Protein AF-A0A554WFD0-F1 (afdb_monomer)

Structure (mmCIF, N/CA/C/O backbone):
data_AF-A0A554WFD0-F1
#
_entry.id   AF-A0A554WFD0-F1
#
loop_
_atom_site.group_PDB
_atom_site.id
_atom_site.type_symbol
_atom_site.label_atom_id
_atom_site.label_alt_id
_atom_site.label_comp_id
_atom_site.label_asym_id
_atom_site.label_entity_id
_atom_site.label_seq_id
_atom_site.pdbx_PDB_ins_code
_atom_site.Cartn_x
_atom_site.Cartn_y
_atom_site.Cartn_z
_atom_site.occupancy
_atom_site.B_iso_or_equiv
_atom_site.auth_seq_id
_atom_site.auth_comp_id
_atom_site.auth_asym_id
_atom_site.auth_atom_id
_atom_site.pdbx_PDB_model_num
ATOM 1 N N . MET 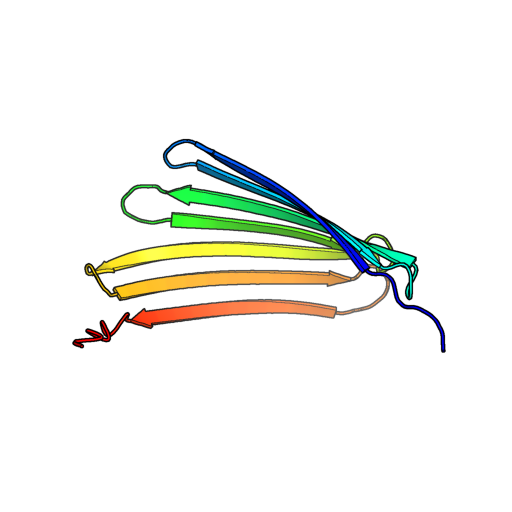A 1 1 ? 25.070 -15.717 -23.794 1.00 44.94 1 MET A N 1
ATOM 2 C CA . MET A 1 1 ? 23.855 -15.463 -22.991 1.00 44.94 1 MET A CA 1
ATOM 3 C C . MET A 1 1 ? 23.928 -14.044 -22.444 1.00 44.94 1 MET A C 1
ATOM 5 O O . MET A 1 1 ? 24.976 -13.694 -21.918 1.00 44.94 1 MET A O 1
ATOM 9 N N . ALA A 1 2 ? 22.885 -13.224 -22.593 1.00 53.84 2 ALA A N 1
ATOM 10 C CA . ALA A 1 2 ? 22.826 -11.920 -21.931 1.00 53.84 2 ALA A CA 1
ATOM 11 C C . ALA A 1 2 ? 22.513 -12.136 -20.440 1.00 53.84 2 ALA A C 1
ATOM 13 O O . ALA A 1 2 ? 21.492 -12.736 -20.107 1.00 53.84 2 ALA A O 1
ATOM 14 N N . ASN A 1 3 ? 23.409 -11.703 -19.551 1.00 58.03 3 ASN A N 1
ATOM 15 C CA . ASN A 1 3 ? 23.167 -11.732 -18.110 1.00 58.03 3 ASN A CA 1
ATOM 16 C C . ASN A 1 3 ? 22.073 -10.712 -17.785 1.00 58.03 3 ASN A C 1
ATOM 18 O O . ASN A 1 3 ? 22.317 -9.511 -17.820 1.00 58.03 3 ASN A O 1
ATOM 22 N N . SER A 1 4 ? 20.865 -11.193 -17.502 1.00 61.94 4 SER A N 1
ATOM 23 C CA . SER A 1 4 ? 19.756 -10.343 -17.066 1.00 61.94 4 SER A CA 1
ATOM 24 C C . SER A 1 4 ? 19.927 -10.072 -15.576 1.00 61.94 4 SER A C 1
ATOM 26 O O . SER A 1 4 ? 19.845 -10.999 -14.770 1.00 61.94 4 SER A O 1
ATOM 28 N N . ARG A 1 5 ? 20.227 -8.824 -15.207 1.00 72.00 5 ARG A N 1
ATOM 29 C CA . ARG A 1 5 ? 20.313 -8.398 -13.808 1.00 72.00 5 ARG A CA 1
ATOM 30 C C . ARG A 1 5 ? 19.077 -7.577 -13.475 1.00 72.00 5 ARG A C 1
ATOM 32 O O . ARG A 1 5 ? 18.887 -6.494 -14.014 1.00 72.00 5 ARG A O 1
ATOM 39 N N . VAL A 1 6 ? 18.266 -8.097 -12.564 1.00 77.12 6 VAL A N 1
ATOM 40 C CA . VAL A 1 6 ? 17.153 -7.362 -11.964 1.00 77.12 6 VAL A CA 1
ATOM 41 C C . VAL A 1 6 ? 17.586 -6.951 -10.567 1.00 77.12 6 VAL A C 1
ATOM 43 O O . VAL A 1 6 ? 17.994 -7.800 -9.774 1.00 77.12 6 VAL A O 1
ATOM 46 N N . SER A 1 7 ? 17.529 -5.656 -10.273 1.00 80.44 7 SER A N 1
ATOM 47 C CA . SER A 1 7 ? 17.819 -5.126 -8.939 1.00 80.44 7 SER A CA 1
ATOM 48 C C . SER A 1 7 ? 16.556 -4.496 -8.374 1.00 80.44 7 SER A C 1
ATOM 50 O O . SER A 1 7 ? 15.975 -3.606 -8.988 1.00 80.44 7 SER A O 1
ATOM 52 N N . ALA A 1 8 ? 16.116 -4.949 -7.204 1.00 81.00 8 ALA A N 1
ATOM 53 C CA . ALA A 1 8 ? 14.924 -4.431 -6.547 1.00 81.00 8 ALA A CA 1
ATOM 54 C C . ALA A 1 8 ? 15.246 -4.009 -5.115 1.00 81.00 8 ALA A C 1
ATOM 56 O O . ALA A 1 8 ? 15.941 -4.713 -4.384 1.00 81.00 8 ALA A O 1
ATOM 57 N N . PHE A 1 9 ? 14.704 -2.866 -4.717 1.00 87.19 9 PHE A N 1
ATOM 58 C CA . PHE A 1 9 ? 14.821 -2.316 -3.379 1.00 87.19 9 PHE A CA 1
ATOM 59 C C . PHE A 1 9 ? 13.444 -1.901 -2.886 1.00 87.19 9 PHE A C 1
ATOM 61 O O . PHE A 1 9 ? 12.616 -1.402 -3.647 1.00 87.19 9 PHE A O 1
ATOM 68 N N . HIS A 1 10 ? 13.198 -2.086 -1.595 1.00 90.06 10 HIS A N 1
ATOM 69 C CA . HIS A 1 10 ? 11.989 -1.591 -0.964 1.00 90.06 10 HIS A CA 1
ATOM 70 C C . HIS A 1 10 ? 12.294 -0.966 0.388 1.00 90.06 10 HIS A C 1
ATOM 72 O O . HIS A 1 10 ? 13.239 -1.340 1.079 1.00 90.06 10 HIS A O 1
ATOM 78 N N . VAL A 1 11 ? 11.479 0.005 0.757 1.00 93.06 11 VAL A N 1
ATOM 79 C CA . VAL A 1 11 ? 11.486 0.618 2.073 1.00 93.06 11 VAL A CA 1
ATOM 80 C C . VAL A 1 11 ? 10.060 0.569 2.572 1.00 93.06 11 VAL A C 1
ATOM 82 O O . VAL A 1 11 ? 9.134 0.955 1.860 1.00 93.06 11 VAL A O 1
ATOM 85 N N . LYS A 1 12 ? 9.880 0.075 3.791 1.00 93.56 12 LYS A N 1
ATOM 86 C CA . LYS A 1 12 ? 8.582 0.037 4.452 1.00 93.56 12 LYS A CA 1
ATOM 87 C C . LYS A 1 12 ? 8.664 0.713 5.805 1.00 93.56 12 LYS A C 1
ATOM 89 O O . LYS A 1 12 ? 9.684 0.646 6.487 1.00 93.56 12 LYS A O 1
ATOM 94 N N . TYR A 1 13 ? 7.568 1.349 6.164 1.00 93.00 13 TYR A N 1
ATOM 95 C CA . TYR A 1 13 ? 7.348 1.963 7.450 1.00 93.00 13 TYR A CA 1
ATOM 96 C C . TYR A 1 13 ? 6.058 1.402 8.037 1.00 93.00 13 TYR A C 1
ATOM 98 O O . TYR A 1 13 ? 5.003 1.454 7.402 1.00 93.00 13 TYR A O 1
ATOM 106 N N . GLU A 1 14 ? 6.162 0.865 9.248 1.00 91.38 14 GLU A N 1
ATOM 107 C CA . GLU A 1 14 ? 5.052 0.263 9.983 1.00 91.38 14 GLU A CA 1
ATOM 108 C C . GLU A 1 14 ? 4.987 0.962 11.342 1.00 91.38 14 GLU A C 1
ATOM 110 O O . GLU A 1 14 ? 5.876 0.797 12.178 1.00 91.38 14 GLU A O 1
ATOM 115 N N . GLY A 1 15 ? 3.975 1.810 11.525 1.00 90.00 15 GLY A N 1
ATOM 116 C CA . GLY A 1 15 ? 3.834 2.668 12.697 1.00 90.00 15 GLY A CA 1
ATOM 117 C C . GLY A 1 15 ? 2.393 2.691 13.187 1.00 90.00 15 GLY A C 1
ATOM 118 O O . GLY A 1 15 ? 1.574 3.473 12.704 1.00 90.00 15 GLY A O 1
ATOM 119 N N . GLY A 1 16 ? 2.080 1.838 14.166 1.00 89.44 16 GLY A N 1
ATOM 120 C CA . GLY A 1 16 ? 0.727 1.712 14.711 1.00 89.44 16 GLY A CA 1
ATOM 121 C C . GLY A 1 16 ? -0.272 1.222 13.649 1.00 89.44 16 GLY A C 1
ATOM 122 O O . GLY A 1 16 ? 0.019 0.232 12.981 1.00 89.44 16 GLY A O 1
ATOM 123 N N . PRO A 1 17 ? -1.434 1.880 13.469 1.00 92.19 17 PRO A N 1
ATOM 124 C CA . PRO A 1 17 ? -2.415 1.492 12.453 1.00 92.19 17 PRO A CA 1
ATOM 125 C C . PRO A 1 17 ? -1.980 1.825 11.016 1.00 92.19 17 PRO A C 1
ATOM 127 O O . PRO A 1 17 ? -2.631 1.384 10.073 1.00 92.19 17 PRO A O 1
ATOM 130 N N . LEU A 1 18 ? -0.911 2.609 10.822 1.00 93.69 18 LEU A N 1
ATOM 131 C CA . LEU A 1 18 ? -0.449 3.041 9.505 1.00 93.69 18 LEU A CA 1
ATOM 132 C C . LEU A 1 18 ? 0.697 2.161 8.989 1.00 93.69 18 LEU A C 1
ATOM 134 O O . LEU A 1 18 ? 1.705 1.947 9.664 1.00 93.69 18 LEU A O 1
ATOM 138 N N . PHE A 1 19 ? 0.571 1.750 7.732 1.00 93.94 19 PHE A N 1
ATOM 139 C CA . PHE A 1 19 ? 1.606 1.087 6.951 1.00 93.94 19 PHE A CA 1
ATOM 140 C C . PHE A 1 19 ? 1.822 1.850 5.646 1.00 93.94 19 PHE A C 1
ATOM 142 O O . PHE A 1 19 ? 0.859 2.169 4.948 1.00 93.94 19 PHE A O 1
ATOM 149 N N . VAL A 1 20 ? 3.077 2.105 5.287 1.00 93.75 20 VAL A N 1
ATOM 150 C CA . VAL A 1 20 ? 3.456 2.660 3.982 1.00 93.75 20 VAL A CA 1
ATOM 151 C C . VAL A 1 20 ? 4.672 1.903 3.468 1.00 93.75 20 VAL A C 1
ATOM 153 O O . VAL A 1 20 ? 5.613 1.649 4.212 1.00 93.75 20 VAL A O 1
ATOM 156 N N . ALA A 1 21 ? 4.679 1.555 2.190 1.00 92.88 21 ALA A N 1
ATOM 157 C CA . ALA A 1 21 ? 5.796 0.907 1.528 1.00 92.88 21 ALA A CA 1
ATOM 158 C C . ALA A 1 21 ? 6.067 1.560 0.178 1.00 92.88 21 ALA A C 1
ATOM 160 O O . ALA A 1 21 ? 5.148 1.869 -0.573 1.00 92.88 21 ALA A O 1
ATOM 161 N N . LEU A 1 22 ? 7.341 1.728 -0.146 1.00 91.25 22 LEU A N 1
ATOM 162 C CA . LEU A 1 22 ? 7.815 2.170 -1.445 1.00 91.25 22 LEU A CA 1
ATOM 163 C C . LEU A 1 22 ? 8.779 1.119 -1.993 1.00 91.25 22 LEU A C 1
ATOM 165 O O . LEU A 1 22 ? 9.725 0.721 -1.321 1.00 91.25 22 LEU A O 1
ATOM 169 N N . GLY A 1 23 ? 8.524 0.656 -3.209 1.00 90.69 23 GLY A N 1
ATOM 170 C CA . GLY A 1 23 ? 9.351 -0.287 -3.946 1.00 90.69 23 GLY A CA 1
ATOM 171 C C . GLY A 1 23 ? 9.885 0.351 -5.220 1.00 90.69 23 GLY A C 1
ATOM 172 O O . GLY A 1 23 ? 9.143 1.000 -5.956 1.00 90.69 23 GLY A O 1
ATOM 173 N N . TYR A 1 24 ? 11.166 0.140 -5.488 1.00 86.94 24 TYR A N 1
ATOM 174 C CA . TYR A 1 24 ? 11.830 0.511 -6.727 1.00 86.94 24 TYR A CA 1
ATOM 175 C C . TYR A 1 24 ? 12.494 -0.729 -7.325 1.00 86.94 24 TYR A C 1
ATOM 177 O O . TYR A 1 24 ? 13.244 -1.425 -6.643 1.00 86.94 24 TYR A O 1
ATOM 185 N N . GLN A 1 25 ? 12.230 -1.004 -8.595 1.00 85.88 25 GLN A N 1
ATOM 186 C CA . GLN A 1 25 ? 12.850 -2.092 -9.340 1.00 85.88 25 GLN A CA 1
ATOM 187 C C . GLN A 1 25 ? 13.462 -1.537 -10.625 1.00 85.88 25 GLN A C 1
ATOM 189 O O . GLN A 1 25 ? 12.811 -0.795 -11.365 1.00 85.88 25 GLN A O 1
ATOM 194 N N . ASP A 1 26 ? 14.714 -1.912 -10.856 1.00 83.50 26 ASP A N 1
ATOM 195 C CA . ASP A 1 26 ? 15.506 -1.602 -12.038 1.00 83.50 26 ASP A CA 1
ATOM 196 C C . ASP A 1 26 ? 15.744 -2.907 -12.798 1.00 83.50 26 ASP A C 1
ATOM 198 O O . ASP A 1 26 ? 16.375 -3.839 -12.279 1.00 83.50 26 ASP A O 1
ATOM 202 N N . ASP A 1 27 ? 15.174 -2.995 -13.994 1.00 75.06 27 ASP A N 1
ATOM 203 C CA . ASP A 1 27 ? 15.365 -4.125 -14.887 1.00 75.06 27 ASP A CA 1
ATOM 204 C C . ASP A 1 27 ? 16.373 -3.748 -15.973 1.00 75.06 27 ASP A C 1
ATOM 206 O O . ASP A 1 27 ? 16.092 -2.955 -16.875 1.00 75.06 27 ASP A O 1
ATOM 210 N N . GLU A 1 28 ? 17.585 -4.291 -15.872 1.00 68.25 28 GLU A N 1
ATOM 211 C CA . GLU A 1 28 ? 18.676 -3.942 -16.782 1.00 68.25 28 GLU A CA 1
ATOM 212 C C . GLU A 1 28 ? 18.488 -4.571 -18.173 1.00 68.25 28 GLU A C 1
ATOM 214 O O . GLU A 1 28 ? 19.074 -4.099 -19.148 1.00 68.25 28 GLU A O 1
ATOM 219 N N . LEU A 1 29 ? 17.646 -5.610 -18.289 1.00 65.06 29 LEU A N 1
ATOM 220 C CA . LEU A 1 29 ? 17.387 -6.307 -19.549 1.00 65.06 29 LEU A CA 1
ATOM 221 C C . LEU A 1 29 ? 16.466 -5.502 -20.471 1.00 65.06 29 LEU A C 1
ATOM 223 O O . LEU A 1 29 ? 16.713 -5.431 -21.674 1.00 65.06 29 LEU A O 1
ATOM 227 N N . THR A 1 30 ? 15.421 -4.890 -19.915 1.00 66.44 30 THR A N 1
ATOM 228 C CA . THR A 1 30 ? 14.453 -4.080 -20.673 1.00 66.44 30 THR A CA 1
ATOM 229 C C . THR A 1 30 ? 14.645 -2.576 -20.480 1.00 66.44 30 THR A C 1
ATOM 231 O O . THR A 1 30 ? 13.924 -1.776 -21.074 1.00 66.44 30 THR A O 1
ATOM 234 N N . ASN A 1 31 ? 15.648 -2.175 -19.688 1.00 69.75 31 ASN A N 1
ATOM 235 C CA . ASN A 1 31 ? 15.853 -0.799 -19.233 1.00 69.75 31 ASN A CA 1
ATOM 236 C C . ASN A 1 31 ? 14.630 -0.240 -18.485 1.00 69.75 31 ASN A C 1
ATOM 238 O O . ASN A 1 31 ? 14.464 0.973 -18.394 1.00 69.75 31 ASN A O 1
ATOM 242 N N . GLU A 1 32 ? 13.739 -1.090 -17.969 1.00 72.12 32 GLU A N 1
ATOM 243 C CA . GLU A 1 32 ? 12.485 -0.670 -17.354 1.00 72.12 32 GLU A CA 1
ATOM 244 C C . GLU A 1 32 ? 12.649 -0.347 -15.872 1.00 72.12 32 GLU A C 1
ATOM 246 O O . GLU A 1 32 ? 13.262 -1.081 -15.099 1.00 72.12 32 GLU A O 1
ATOM 251 N N . LYS A 1 33 ? 12.054 0.779 -15.472 1.00 78.94 33 LYS A N 1
ATOM 252 C CA . LYS A 1 33 ? 12.067 1.259 -14.093 1.00 78.94 33 LYS A CA 1
ATOM 253 C C . LYS A 1 33 ? 10.657 1.242 -13.554 1.00 78.94 33 LYS A C 1
ATOM 255 O O . LYS A 1 33 ? 9.787 1.971 -14.043 1.00 78.94 33 LYS A O 1
ATOM 260 N N . TYR A 1 34 ? 10.462 0.445 -12.520 1.00 81.25 34 TYR A N 1
ATOM 261 C CA . TYR A 1 34 ? 9.187 0.298 -11.847 1.00 81.25 34 TYR A CA 1
ATOM 262 C C . TYR A 1 34 ? 9.279 0.949 -10.479 1.00 81.25 34 TYR A C 1
ATOM 264 O O . TYR A 1 34 ? 10.138 0.614 -9.667 1.00 81.25 34 TYR A O 1
ATOM 272 N N . THR A 1 35 ? 8.391 1.898 -10.212 1.00 86.56 35 THR A N 1
ATOM 273 C CA . THR A 1 35 ? 8.220 2.465 -8.876 1.00 86.56 35 THR A CA 1
ATOM 274 C C . THR A 1 35 ? 6.809 2.169 -8.414 1.00 86.56 35 THR A C 1
ATOM 276 O O . THR A 1 35 ? 5.852 2.470 -9.120 1.00 86.56 35 THR A O 1
ATOM 279 N N . ARG A 1 36 ? 6.673 1.578 -7.230 1.00 88.56 36 ARG A N 1
ATOM 280 C CA . ARG A 1 36 ? 5.384 1.334 -6.586 1.00 88.56 36 ARG A CA 1
ATOM 281 C C . ARG A 1 36 ? 5.388 1.937 -5.200 1.00 88.56 36 ARG A C 1
ATOM 283 O O . ARG A 1 36 ? 6.370 1.828 -4.475 1.00 88.56 36 ARG A O 1
ATOM 290 N N . ILE A 1 37 ? 4.274 2.532 -4.825 1.00 91.94 37 ILE A N 1
ATOM 291 C CA . ILE A 1 37 ? 3.982 2.958 -3.471 1.00 91.94 37 ILE A CA 1
ATOM 292 C C . ILE A 1 37 ? 2.678 2.295 -3.038 1.00 91.94 37 ILE A C 1
ATOM 294 O O . ILE A 1 37 ? 1.713 2.213 -3.792 1.00 91.94 37 ILE A O 1
ATOM 298 N N . GLY A 1 38 ? 2.666 1.774 -1.825 1.00 92.94 38 GLY A N 1
ATOM 299 C CA . GLY A 1 38 ? 1.499 1.194 -1.191 1.00 92.94 38 GLY A CA 1
ATOM 300 C C . GLY A 1 38 ? 1.326 1.805 0.183 1.00 92.94 38 GLY A C 1
ATOM 301 O O . GLY A 1 38 ? 2.303 2.077 0.875 1.00 92.94 38 GLY A O 1
ATOM 302 N N . ALA A 1 39 ? 0.087 2.011 0.586 1.00 93.25 39 ALA A N 1
ATOM 303 C CA . ALA A 1 39 ? -0.260 2.398 1.934 1.00 93.25 39 ALA A CA 1
ATOM 304 C C . ALA A 1 39 ? -1.461 1.582 2.397 1.00 93.25 39 ALA A C 1
ATOM 306 O O . ALA A 1 39 ? -2.336 1.221 1.610 1.00 93.25 39 ALA A O 1
ATOM 307 N N . SER A 1 40 ? -1.513 1.300 3.689 1.00 93.88 40 SER A N 1
ATOM 308 C CA . SER A 1 40 ? -2.717 0.780 4.313 1.00 93.88 40 SER A CA 1
ATOM 309 C C . SER A 1 40 ? -2.903 1.386 5.688 1.00 93.88 40 SER A C 1
ATOM 311 O O . SER A 1 40 ? -1.924 1.679 6.375 1.00 93.88 40 SER A O 1
ATOM 313 N N . TYR A 1 41 ? -4.156 1.559 6.082 1.00 93.81 41 TYR A N 1
ATOM 314 C CA . TYR A 1 41 ? -4.509 2.089 7.386 1.00 93.81 41 TYR A CA 1
ATOM 315 C C . TYR A 1 41 ? -5.554 1.204 8.046 1.00 93.81 41 TYR A C 1
ATOM 317 O O . TYR A 1 41 ? -6.592 0.912 7.451 1.00 93.81 41 TYR A O 1
ATOM 325 N N . ASP A 1 42 ? -5.272 0.780 9.269 1.00 94.50 42 ASP A N 1
ATOM 326 C CA . ASP A 1 42 ? -6.166 -0.027 10.081 1.00 94.50 42 ASP A CA 1
ATOM 327 C C . ASP A 1 42 ? -7.079 0.873 10.923 1.00 94.50 42 ASP A C 1
ATOM 329 O O . ASP A 1 42 ? -6.633 1.599 11.809 1.00 94.50 42 ASP A O 1
ATOM 333 N N . LEU A 1 43 ? -8.375 0.854 10.618 1.00 91.62 43 LEU A N 1
ATOM 334 C CA . LEU A 1 43 ? -9.404 1.608 11.338 1.00 91.62 43 LEU A CA 1
ATOM 335 C C . LEU A 1 43 ? -9.950 0.821 12.545 1.00 91.62 43 LEU A C 1
ATOM 337 O O . LEU A 1 43 ? -10.929 1.242 13.160 1.00 91.62 43 LEU A O 1
ATOM 341 N N . GLY A 1 44 ? -9.398 -0.357 12.849 1.00 88.31 44 GLY A N 1
ATOM 342 C CA . GLY A 1 44 ? -9.880 -1.294 13.864 1.00 88.31 44 GLY A CA 1
ATOM 343 C C . GLY A 1 44 ? -11.030 -2.184 13.385 1.00 88.31 44 GLY A C 1
ATOM 344 O O . GLY A 1 44 ? -11.015 -3.388 13.621 1.00 88.31 44 GLY A O 1
ATOM 345 N N . VAL A 1 45 ? -12.018 -1.615 12.688 1.00 89.56 45 VAL A N 1
ATOM 346 C CA . VAL A 1 45 ? -13.163 -2.366 12.122 1.00 89.56 45 VAL A CA 1
ATOM 347 C C . VAL A 1 45 ? -12.995 -2.714 10.645 1.00 89.56 45 VAL A C 1
ATOM 349 O O . VAL A 1 45 ? -13.732 -3.538 10.113 1.00 89.56 45 VAL A O 1
ATOM 352 N N . ALA A 1 46 ? -12.051 -2.062 9.973 1.00 91.81 46 ALA A N 1
ATOM 353 C CA . ALA A 1 46 ? -11.716 -2.292 8.579 1.00 91.81 46 ALA A CA 1
ATOM 354 C C . ALA A 1 46 ? -10.293 -1.797 8.313 1.00 91.81 46 ALA A C 1
ATOM 356 O O . ALA A 1 46 ? -9.864 -0.801 8.894 1.00 91.81 46 ALA A O 1
ATOM 357 N N . LYS A 1 47 ? -9.577 -2.440 7.398 1.00 94.12 47 LYS A N 1
ATOM 358 C CA . LYS A 1 47 ? -8.303 -1.946 6.882 1.00 94.12 47 LYS A CA 1
ATOM 359 C C . LYS A 1 47 ? -8.529 -1.373 5.493 1.00 94.12 47 LYS A C 1
ATOM 361 O O . LYS A 1 47 ? -9.034 -2.061 4.617 1.00 94.12 47 LYS A O 1
ATOM 366 N N . LEU A 1 48 ? -8.140 -0.124 5.282 1.00 94.44 48 LEU A N 1
ATOM 367 C CA . LEU A 1 48 ? -8.098 0.472 3.951 1.00 94.44 48 LEU A CA 1
ATOM 368 C C . LEU A 1 48 ? -6.736 0.220 3.323 1.00 94.44 48 LEU A C 1
ATOM 370 O O . LEU A 1 48 ? -5.716 0.307 4.004 1.00 94.44 48 LEU A O 1
ATOM 374 N N . LEU A 1 49 ? -6.723 -0.057 2.026 1.00 93.75 49 LEU A N 1
ATOM 375 C CA . LEU A 1 49 ? -5.526 -0.316 1.242 1.00 93.75 49 LEU A CA 1
ATOM 376 C C . LEU A 1 49 ? -5.552 0.569 0.004 1.00 93.75 49 LEU A C 1
ATOM 378 O O . LEU A 1 49 ? -6.573 0.695 -0.667 1.00 93.75 49 LEU A O 1
ATOM 382 N N . GLY A 1 50 ? -4.417 1.168 -0.311 1.00 92.88 50 GLY A N 1
ATOM 383 C CA . GLY A 1 50 ? -4.218 1.950 -1.516 1.00 92.88 50 GLY A CA 1
ATOM 384 C C . GLY A 1 50 ? -2.854 1.634 -2.095 1.00 92.88 50 GLY A C 1
ATOM 385 O O . GLY A 1 50 ? -1.867 1.588 -1.365 1.00 92.88 50 GLY A O 1
ATOM 386 N N . THR A 1 51 ? -2.776 1.417 -3.400 1.00 90.94 51 THR A N 1
ATOM 387 C CA . THR A 1 51 ? -1.495 1.306 -4.093 1.00 90.94 51 THR A CA 1
ATOM 388 C C . THR A 1 51 ? -1.500 2.169 -5.337 1.00 90.94 51 THR A C 1
ATOM 390 O O . THR A 1 51 ? -2.539 2.391 -5.958 1.00 90.94 51 THR A O 1
ATOM 393 N N . TYR A 1 52 ? -0.329 2.685 -5.668 1.00 87.94 52 TYR A N 1
ATOM 394 C CA . TYR A 1 52 ? -0.074 3.422 -6.885 1.00 87.94 52 TYR A CA 1
ATOM 395 C C . TYR A 1 52 ? 1.288 2.995 -7.423 1.00 87.94 52 TYR A C 1
ATOM 397 O O . TYR A 1 52 ? 2.277 2.946 -6.694 1.00 87.94 52 TYR A O 1
ATOM 405 N N . GLY A 1 53 ? 1.351 2.659 -8.697 1.00 85.44 53 GLY A N 1
ATOM 406 C CA . GLY A 1 53 ? 2.548 2.224 -9.383 1.00 85.44 53 GLY A CA 1
ATOM 407 C C . GLY A 1 53 ? 2.685 2.955 -10.700 1.00 85.44 53 GLY A C 1
ATOM 408 O O . GLY A 1 53 ? 1.704 3.170 -11.402 1.00 85.44 53 GLY A O 1
ATOM 409 N N . ARG A 1 54 ? 3.917 3.321 -11.040 1.00 80.25 54 ARG A N 1
ATOM 410 C CA . ARG A 1 54 ? 4.248 3.855 -12.355 1.00 80.25 54 ARG A CA 1
ATOM 411 C C . ARG A 1 54 ? 5.421 3.089 -12.947 1.00 80.25 54 ARG A C 1
ATOM 413 O O . ARG A 1 54 ? 6.473 2.953 -12.312 1.00 80.25 54 ARG A O 1
ATOM 420 N N . ALA A 1 55 ? 5.246 2.639 -14.184 1.00 74.19 55 ALA A N 1
ATOM 421 C CA . ALA A 1 55 ? 6.313 2.104 -15.019 1.00 74.19 55 ALA A CA 1
ATOM 422 C C . ALA A 1 55 ? 6.823 3.222 -15.938 1.00 74.19 55 ALA A C 1
ATOM 424 O O . ALA A 1 55 ? 6.150 3.603 -16.894 1.00 74.19 55 ALA A O 1
ATOM 425 N N . LYS A 1 56 ? 8.007 3.781 -15.649 1.00 66.31 56 LYS A N 1
ATOM 426 C CA . LYS A 1 56 ? 8.495 5.000 -16.328 1.00 66.31 56 LYS A CA 1
ATOM 427 C C . LYS A 1 56 ? 8.723 4.838 -17.833 1.00 66.31 56 LYS A C 1
ATOM 429 O O . LYS A 1 56 ? 8.639 5.824 -18.548 1.00 66.31 56 LYS A O 1
ATOM 434 N N . ASN A 1 57 ? 9.032 3.630 -18.301 1.00 62.00 57 ASN A N 1
ATOM 435 C CA . ASN A 1 57 ? 9.324 3.381 -19.717 1.00 62.00 57 ASN A CA 1
ATOM 436 C C . ASN A 1 57 ? 8.108 2.926 -20.528 1.00 62.00 57 ASN A C 1
ATOM 438 O O . ASN A 1 57 ? 8.168 2.928 -21.752 1.00 62.00 57 ASN A O 1
ATOM 442 N N . ALA A 1 58 ? 7.004 2.584 -19.862 1.00 59.38 58 ALA A N 1
ATOM 443 C CA . ALA A 1 58 ? 5.760 2.189 -20.515 1.00 59.38 58 ALA A CA 1
ATOM 444 C C . ALA A 1 58 ? 4.659 3.264 -20.406 1.00 59.38 58 ALA A C 1
ATOM 446 O O . ALA A 1 58 ? 3.584 3.066 -20.965 1.00 59.38 58 ALA A O 1
ATOM 447 N N . ASP A 1 59 ? 4.922 4.362 -19.678 1.00 65.94 59 ASP A N 1
ATOM 448 C CA . ASP A 1 59 ? 3.953 5.406 -19.295 1.00 65.94 59 ASP A CA 1
ATOM 449 C C . ASP A 1 59 ? 2.618 4.802 -18.821 1.00 65.94 59 ASP A C 1
ATOM 451 O O . ASP A 1 59 ? 1.522 5.198 -19.211 1.00 65.94 59 ASP A O 1
ATOM 455 N N . VAL A 1 60 ? 2.731 3.746 -18.009 1.00 69.38 60 VAL A N 1
ATOM 456 C CA . VAL A 1 60 ? 1.583 3.074 -17.402 1.00 69.38 60 VAL A CA 1
ATOM 457 C C . VAL A 1 60 ? 1.479 3.517 -15.955 1.00 69.38 60 VAL A C 1
ATOM 459 O O . VAL A 1 60 ? 2.412 3.326 -15.166 1.00 69.38 60 VAL A O 1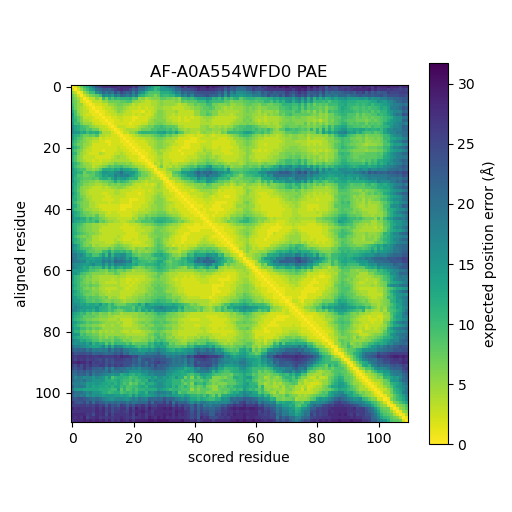
ATOM 462 N N . ASP A 1 61 ? 0.326 4.084 -15.626 1.00 81.88 61 ASP A N 1
ATOM 463 C CA . ASP A 1 61 ? -0.117 4.383 -14.275 1.00 81.88 61 ASP A CA 1
ATOM 464 C C . ASP A 1 61 ? -1.086 3.309 -13.808 1.00 81.88 61 ASP A C 1
ATOM 466 O O . ASP A 1 61 ? -2.141 3.100 -14.401 1.00 81.88 61 ASP A O 1
ATOM 470 N N . GLU A 1 62 ? -0.754 2.650 -12.712 1.00 83.19 62 GLU A N 1
ATOM 471 C CA . GLU A 1 62 ? -1.595 1.635 -12.101 1.00 83.19 62 GLU A CA 1
ATOM 472 C C . GLU A 1 62 ? -1.955 2.093 -10.705 1.00 83.19 62 GLU A C 1
ATOM 474 O O . GLU A 1 62 ? -1.088 2.468 -9.918 1.00 83.19 62 GLU A O 1
ATOM 479 N N . TRP A 1 63 ? -3.233 2.066 -10.372 1.00 88.25 63 TRP A N 1
ATOM 480 C CA . TRP A 1 63 ? -3.669 2.349 -9.019 1.00 88.25 63 TRP A CA 1
ATOM 481 C C . TRP A 1 63 ? -4.710 1.347 -8.581 1.00 88.25 63 TRP A C 1
ATOM 483 O O . TRP A 1 63 ? -5.495 0.829 -9.374 1.00 88.25 63 TRP A O 1
ATOM 493 N N . SER A 1 64 ? -4.718 1.076 -7.286 1.00 89.44 64 SER A N 1
ATOM 494 C CA . SER A 1 64 ? -5.741 0.261 -6.667 1.00 89.44 64 SER A CA 1
ATOM 495 C C . SER A 1 64 ? -6.155 0.857 -5.341 1.00 89.44 64 SER A C 1
ATOM 497 O O . SER A 1 64 ? -5.332 1.376 -4.591 1.00 89.44 64 SER A O 1
ATOM 499 N N . VAL A 1 65 ? -7.426 0.708 -5.015 1.00 92.25 65 VAL A N 1
ATOM 500 C CA . VAL A 1 65 ? -7.973 1.002 -3.697 1.00 92.25 65 VAL A CA 1
ATOM 501 C C . VAL A 1 65 ? -8.795 -0.187 -3.238 1.00 92.25 65 VAL A C 1
ATOM 503 O O . VAL A 1 65 ? -9.458 -0.839 -4.041 1.00 92.25 65 VAL A O 1
ATOM 506 N N . GLY A 1 66 ? -8.757 -0.484 -1.950 1.00 92.44 66 GLY A N 1
ATOM 507 C CA . GLY A 1 66 ? -9.531 -1.559 -1.369 1.00 92.44 66 GLY A CA 1
ATOM 508 C C . GLY A 1 66 ? -9.784 -1.363 0.110 1.00 92.44 66 GLY A C 1
ATOM 509 O O . GLY A 1 66 ? -9.218 -0.482 0.759 1.00 92.44 66 GLY A O 1
ATOM 510 N N . ALA A 1 67 ? -10.669 -2.199 0.620 1.00 94.00 67 ALA A N 1
ATOM 511 C CA . ALA A 1 67 ? -11.003 -2.300 2.017 1.00 94.00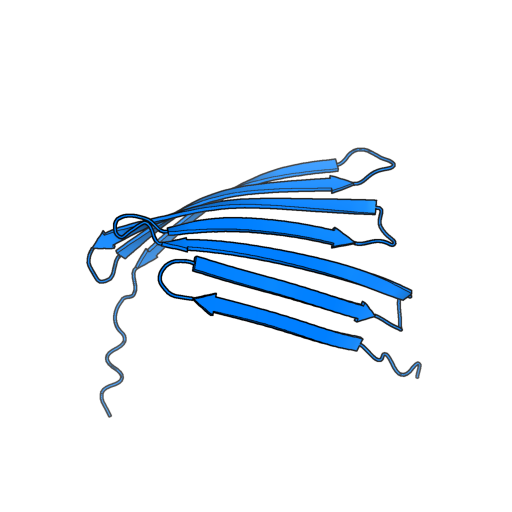 67 ALA A CA 1
ATOM 512 C C . ALA A 1 67 ? -11.145 -3.774 2.390 1.00 94.00 67 ALA A C 1
ATOM 514 O O . ALA A 1 67 ? -11.818 -4.537 1.692 1.00 94.00 67 ALA A O 1
ATOM 515 N N . ASP A 1 68 ? -10.550 -4.132 3.516 1.00 93.12 68 ASP A N 1
ATOM 516 C CA . ASP A 1 68 ? -10.693 -5.419 4.172 1.00 93.12 68 ASP A CA 1
ATOM 517 C C . ASP A 1 68 ? -11.535 -5.231 5.430 1.00 93.12 68 ASP A C 1
ATOM 519 O O . ASP A 1 68 ? -11.219 -4.394 6.275 1.00 93.12 68 ASP A O 1
ATOM 523 N N . VAL A 1 69 ? -12.599 -6.014 5.573 1.00 92.12 69 VAL A N 1
ATOM 524 C CA . VAL A 1 69 ? -13.465 -6.002 6.753 1.00 92.12 69 VAL A CA 1
ATOM 525 C C . VAL A 1 69 ? -13.395 -7.376 7.421 1.00 92.12 69 VAL A C 1
ATOM 527 O O . VAL A 1 69 ? -13.878 -8.357 6.842 1.00 92.12 69 VAL A O 1
ATOM 530 N N . PRO A 1 70 ? -12.805 -7.489 8.626 1.00 90.56 70 PRO A N 1
ATOM 531 C CA . PRO A 1 70 ? -12.881 -8.706 9.419 1.00 90.56 70 PRO A CA 1
ATOM 532 C C . PRO A 1 70 ? -14.308 -8.859 9.956 1.00 90.56 70 PRO A C 1
ATOM 534 O O . PRO A 1 70 ? -14.719 -8.181 10.893 1.00 90.56 70 PRO A O 1
ATOM 537 N N . VAL A 1 71 ? -15.085 -9.750 9.344 1.00 89.00 71 VAL A N 1
ATOM 538 C CA . VAL A 1 71 ? -16.461 -10.052 9.777 1.00 89.00 71 VAL A CA 1
ATOM 539 C C . VAL A 1 71 ? -16.494 -11.153 10.842 1.00 89.00 71 VAL A C 1
ATOM 541 O O . VAL A 1 71 ? -17.477 -11.285 11.567 1.00 89.00 71 VAL A O 1
ATOM 544 N N . ALA A 1 72 ? -15.414 -11.931 10.954 1.00 86.94 72 ALA A N 1
ATOM 545 C CA . ALA A 1 72 ? -15.154 -12.862 12.047 1.00 86.94 72 ALA A CA 1
ATOM 546 C C . ALA A 1 72 ? -13.639 -13.005 12.266 1.00 86.94 72 ALA A C 1
ATOM 548 O O . ALA A 1 72 ? -12.839 -12.593 11.429 1.00 86.94 72 ALA A O 1
ATOM 549 N N . THR A 1 73 ? -13.230 -13.647 13.363 1.00 81.62 73 THR A N 1
ATOM 550 C CA . THR A 1 73 ? -11.810 -13.845 13.723 1.00 81.62 73 THR A CA 1
ATOM 551 C C . THR A 1 73 ? -10.996 -14.589 12.654 1.00 81.62 73 THR A C 1
ATOM 553 O O . THR A 1 73 ? -9.779 -14.461 12.612 1.00 81.62 73 THR A O 1
ATOM 556 N N . ASN A 1 74 ? -11.654 -15.355 11.783 1.00 85.81 74 ASN A N 1
ATOM 557 C CA . ASN A 1 74 ? -11.045 -16.133 10.703 1.00 85.81 74 ASN A CA 1
ATOM 558 C C . ASN A 1 74 ? -11.638 -15.823 9.317 1.00 85.81 74 ASN A C 1
ATOM 560 O O . ASN A 1 74 ? -11.380 -16.557 8.362 1.00 85.81 74 ASN A O 1
ATOM 564 N N . LEU A 1 75 ? -12.467 -14.780 9.211 1.00 86.19 75 LEU A N 1
ATOM 565 C CA . LEU A 1 75 ? -13.162 -14.433 7.978 1.00 86.19 75 LEU A CA 1
ATOM 566 C C . LEU A 1 75 ? -12.978 -12.953 7.673 1.00 86.19 75 LEU A C 1
ATOM 568 O O . LEU A 1 75 ? -13.480 -12.086 8.392 1.00 86.19 75 LEU A O 1
ATOM 572 N N . VAL A 1 76 ? -12.295 -12.683 6.565 1.00 90.75 76 VAL A N 1
ATOM 573 C CA . VAL A 1 76 ? -12.088 -11.337 6.038 1.00 90.75 76 VAL A CA 1
ATOM 574 C C . VAL A 1 76 ? -12.794 -11.225 4.696 1.00 90.75 76 VAL A C 1
ATOM 576 O O . VAL A 1 76 ? -12.609 -12.053 3.799 1.00 90.75 76 VAL A O 1
ATOM 579 N N . VAL A 1 77 ? -13.622 -10.193 4.568 1.00 90.75 77 VAL A N 1
ATOM 580 C CA . VAL A 1 77 ? -14.244 -9.816 3.302 1.00 90.75 77 VAL A CA 1
ATOM 581 C C . VAL A 1 77 ? -13.468 -8.643 2.731 1.00 90.75 77 VAL A C 1
ATOM 583 O O . VAL A 1 77 ? -13.376 -7.593 3.361 1.00 90.75 77 VAL A O 1
ATOM 586 N N . SER A 1 78 ? -12.946 -8.826 1.525 1.00 89.06 78 SER A N 1
ATOM 587 C CA . SER A 1 78 ? -12.153 -7.831 0.819 1.00 89.06 78 SER A CA 1
ATOM 588 C C . SER A 1 78 ? -12.904 -7.344 -0.408 1.00 89.06 78 SER A C 1
ATOM 590 O O . SER A 1 78 ? -13.422 -8.128 -1.214 1.00 89.06 78 SER A O 1
ATOM 592 N N . VAL A 1 79 ? -12.925 -6.032 -0.587 1.00 91.88 79 VAL A N 1
ATOM 593 C CA . VAL A 1 79 ? -13.420 -5.396 -1.804 1.00 91.88 79 VAL A CA 1
ATOM 594 C C . VAL A 1 79 ? -12.425 -4.351 -2.261 1.00 91.88 79 VAL A C 1
ATOM 596 O O . VAL A 1 79 ? -11.894 -3.588 -1.463 1.00 91.88 79 VAL A O 1
ATOM 599 N N . GLY A 1 80 ? -12.180 -4.296 -3.560 1.00 89.88 80 GLY A N 1
ATOM 600 C CA . GLY A 1 80 ? -11.291 -3.316 -4.139 1.00 89.88 80 GLY A CA 1
ATOM 601 C C . GLY A 1 80 ? -11.567 -3.065 -5.606 1.00 89.88 80 GLY A C 1
ATOM 602 O O . GLY A 1 80 ? -12.328 -3.766 -6.279 1.00 89.88 80 GLY A O 1
ATOM 603 N N . TYR A 1 81 ? -10.931 -2.018 -6.090 1.00 88.62 81 TYR A N 1
ATOM 604 C CA . TYR A 1 81 ? -10.937 -1.607 -7.472 1.00 88.62 81 TYR A CA 1
ATOM 605 C C . TYR A 1 81 ? -9.510 -1.276 -7.871 1.00 88.62 81 TYR A C 1
ATOM 607 O O . TYR A 1 81 ? -8.809 -0.576 -7.143 1.00 88.62 81 TYR A O 1
ATOM 615 N N . ALA A 1 82 ? -9.086 -1.787 -9.017 1.00 87.88 82 ALA A N 1
ATOM 616 C CA . ALA A 1 82 ? -7.807 -1.461 -9.613 1.00 87.88 82 ALA A CA 1
AT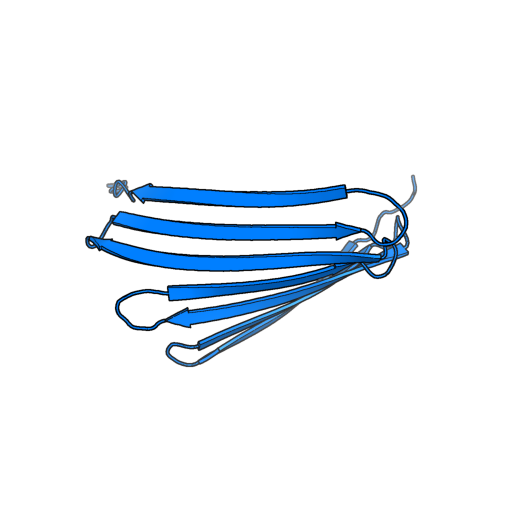OM 617 C C . ALA A 1 82 ? -8.033 -0.965 -11.034 1.00 87.88 82 ALA A C 1
ATOM 619 O O . ALA A 1 82 ? -8.881 -1.498 -11.750 1.00 87.88 82 ALA A O 1
ATOM 620 N N . GLN A 1 83 ? -7.276 0.042 -11.442 1.00 83.75 83 GLN A N 1
ATOM 621 C CA . GLN A 1 83 ? -7.258 0.527 -12.810 1.00 83.75 83 GLN A CA 1
ATOM 622 C C . GLN A 1 83 ? -5.810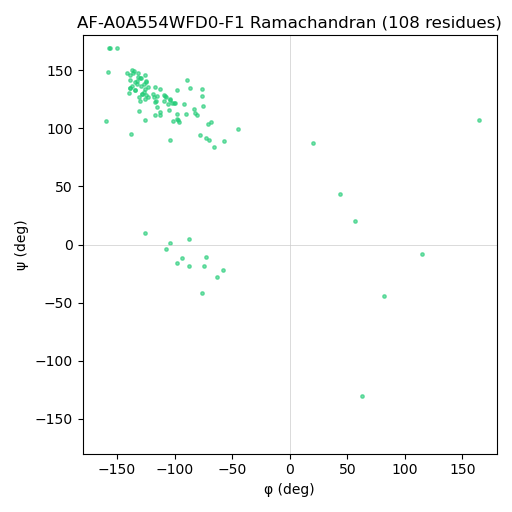 0.736 -13.236 1.00 83.75 83 GLN A C 1
ATOM 624 O O . GLN A 1 83 ? -5.019 1.351 -12.523 1.00 83.75 83 GLN A O 1
ATOM 629 N N . SER A 1 84 ? -5.502 0.241 -14.427 1.00 77.00 84 SER A N 1
ATOM 630 C CA . SER A 1 84 ? -4.264 0.541 -15.137 1.00 77.00 84 SER A CA 1
ATOM 631 C C . SER A 1 84 ? -4.607 1.432 -16.328 1.00 77.00 84 SER A C 1
ATOM 633 O O . SER A 1 84 ? -5.512 1.108 -17.104 1.00 77.00 84 SER A O 1
ATOM 635 N N . LYS A 1 85 ? -3.909 2.559 -16.453 1.00 72.19 85 LYS A N 1
ATOM 636 C CA . LYS A 1 85 ? -4.014 3.513 -17.553 1.00 72.19 85 LYS A CA 1
ATOM 637 C C . LYS A 1 85 ? -2.673 3.559 -18.276 1.00 72.19 85 LYS A C 1
ATOM 639 O O . LYS A 1 85 ? -1.657 3.837 -17.653 1.00 72.19 85 LYS A O 1
ATOM 644 N N . GLN A 1 86 ? -2.685 3.279 -19.575 1.00 70.31 86 GLN A N 1
ATOM 645 C CA . GLN A 1 86 ? -1.510 3.363 -20.440 1.00 70.31 86 GLN A CA 1
ATOM 646 C C . GLN A 1 86 ? -1.614 4.601 -21.333 1.00 70.31 86 GLN A C 1
ATOM 648 O O . GLN A 1 86 ? -2.573 4.736 -22.103 1.00 70.31 86 GLN A O 1
ATOM 653 N N . ASP A 1 87 ? -0.640 5.497 -21.241 1.00 55.72 87 ASP A N 1
ATOM 654 C CA . ASP A 1 87 ? -0.550 6.668 -22.105 1.00 55.72 87 ASP A CA 1
ATOM 655 C C . ASP A 1 87 ? -0.038 6.255 -23.503 1.00 55.72 87 ASP A C 1
ATOM 657 O O . ASP A 1 87 ? 0.952 5.541 -23.653 1.00 55.72 87 ASP A O 1
ATOM 661 N N . GLY A 1 88 ? -0.772 6.648 -24.554 1.00 62.06 88 GLY A N 1
ATOM 662 C CA . GLY A 1 88 ? -0.411 6.390 -25.960 1.00 62.06 88 GLY A CA 1
ATOM 663 C C . GLY A 1 88 ? -1.335 5.466 -26.770 1.00 62.06 88 GLY A C 1
ATOM 664 O O . GLY A 1 88 ? -1.196 5.407 -27.990 1.00 62.06 88 GLY A O 1
ATOM 665 N N . GLY A 1 89 ? -2.329 4.801 -26.171 1.00 47.81 89 GLY A N 1
ATOM 666 C CA . GLY A 1 89 ? -3.309 4.039 -26.957 1.00 47.81 89 GLY A CA 1
ATOM 667 C C . GLY A 1 89 ? -4.150 3.051 -26.157 1.00 47.81 89 GLY A C 1
ATOM 668 O O . GLY A 1 89 ? -3.669 1.998 -25.769 1.00 47.81 89 GLY A O 1
ATOM 669 N N . LYS A 1 90 ? -5.428 3.400 -25.962 1.00 52.88 90 LYS A N 1
ATOM 670 C CA . LYS A 1 90 ? -6.565 2.562 -25.529 1.00 52.88 90 LYS A CA 1
ATOM 671 C C . LYS A 1 90 ? -6.224 1.239 -24.816 1.00 52.88 90 LYS A C 1
ATOM 673 O O . LYS A 1 90 ? -6.301 0.176 -25.425 1.00 52.88 90 LYS A O 1
ATOM 678 N N . ALA A 1 91 ? -6.058 1.297 -23.499 1.00 48.69 91 ALA A N 1
ATOM 679 C CA . ALA A 1 91 ? -6.568 0.256 -22.608 1.00 48.69 91 ALA A CA 1
ATOM 680 C C . ALA A 1 91 ? -6.691 0.793 -21.177 1.00 48.69 91 ALA A C 1
ATOM 682 O O . ALA A 1 91 ? -5.699 0.945 -20.474 1.00 48.69 91 ALA A O 1
ATOM 683 N N . GLU A 1 92 ? -7.929 1.034 -20.745 1.00 59.34 92 GLU A N 1
ATOM 684 C CA . GLU A 1 92 ? -8.293 1.093 -19.332 1.00 59.34 92 GLU A CA 1
ATOM 685 C C . GLU A 1 92 ? -8.869 -0.275 -18.970 1.00 59.34 92 GLU A C 1
ATOM 687 O O . GLU A 1 92 ? -9.956 -0.646 -19.419 1.00 59.34 92 GLU A O 1
ATOM 692 N N . ARG A 1 93 ? -8.128 -1.067 -18.196 1.00 62.62 93 ARG A N 1
ATOM 693 C CA . ARG A 1 93 ? -8.662 -2.294 -17.595 1.00 62.62 93 ARG A CA 1
ATOM 694 C C . ARG A 1 93 ? -8.926 -2.004 -16.126 1.00 62.62 93 ARG A C 1
ATOM 696 O O . ARG A 1 93 ? -8.043 -2.136 -15.288 1.00 62.62 93 ARG A O 1
ATOM 703 N N . GLY A 1 94 ? -10.142 -1.537 -15.854 1.00 61.41 94 GLY A N 1
ATOM 704 C CA . GLY A 1 94 ? -10.683 -1.404 -14.508 1.00 61.41 94 GLY A CA 1
ATOM 705 C C . GLY A 1 94 ? -11.229 -2.745 -14.028 1.00 61.41 94 GLY A C 1
ATOM 706 O O . GLY A 1 94 ? -12.197 -3.249 -14.593 1.00 61.41 94 GLY A O 1
ATOM 707 N N . GLY A 1 95 ? -10.603 -3.343 -13.018 1.00 70.06 95 GLY A N 1
ATOM 708 C CA . GLY A 1 95 ? -11.041 -4.593 -12.404 1.00 70.06 95 GLY A CA 1
ATOM 709 C C . GLY A 1 95 ? -11.606 -4.348 -11.010 1.00 70.06 95 GLY A C 1
ATOM 710 O O . GLY A 1 95 ? -10.942 -3.752 -10.165 1.00 70.06 95 GLY A O 1
ATOM 711 N N . CYS A 1 96 ? -12.818 -4.839 -10.741 1.00 71.44 96 CYS A N 1
ATOM 712 C CA . CYS A 1 96 ? -13.301 -4.968 -9.368 1.00 71.44 96 CYS A CA 1
ATOM 713 C C . CYS A 1 96 ? -12.753 -6.274 -8.787 1.00 71.44 96 CYS A C 1
ATOM 715 O O . CYS A 1 96 ? -13.071 -7.359 -9.273 1.00 71.44 96 CYS A O 1
ATOM 717 N N . L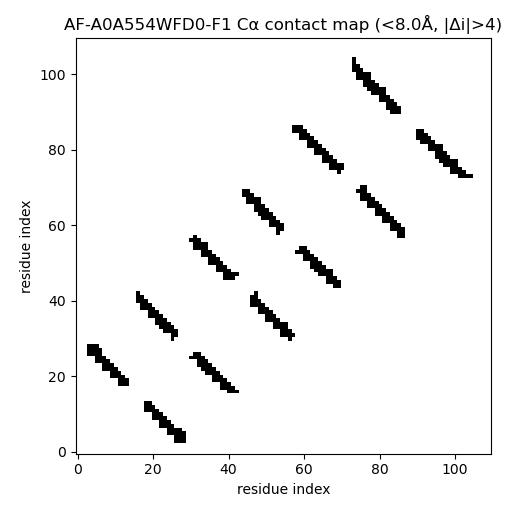EU A 1 97 ? -11.928 -6.158 -7.753 1.00 70.31 97 LEU A N 1
ATOM 718 C CA . LEU A 1 97 ? -11.416 -7.286 -6.993 1.00 70.31 97 LEU A CA 1
ATOM 719 C C . LEU A 1 97 ? -12.363 -7.525 -5.820 1.00 70.31 97 LEU A C 1
ATOM 721 O O . LEU A 1 97 ? -12.612 -6.636 -5.009 1.00 70.31 97 LEU A O 1
ATOM 725 N N . ARG A 1 98 ? -12.931 -8.724 -5.746 1.00 78.19 98 ARG A N 1
ATOM 726 C CA . ARG A 1 98 ? -13.733 -9.173 -4.608 1.00 78.19 98 ARG A CA 1
ATOM 727 C C . ARG A 1 98 ? -13.201 -10.522 -4.191 1.00 78.19 98 ARG A C 1
ATOM 729 O O . ARG A 1 98 ? -13.164 -11.443 -5.004 1.00 78.19 98 ARG A O 1
ATOM 736 N N . SER A 1 99 ? -12.804 -10.631 -2.938 1.00 78.25 99 SER A N 1
ATOM 737 C CA . SER A 1 99 ? -12.325 -11.886 -2.380 1.00 78.25 99 SER A CA 1
ATOM 738 C C . SER A 1 99 ? -12.874 -12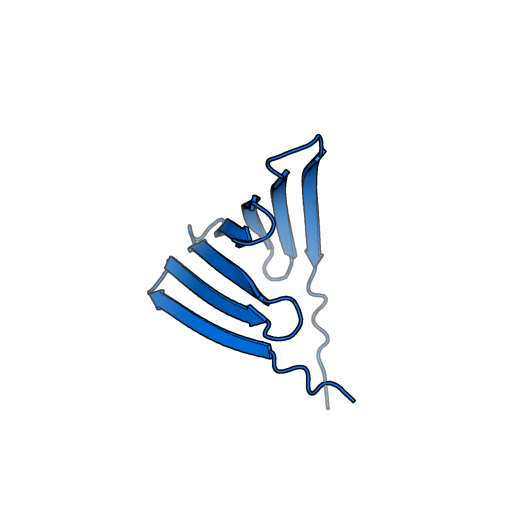.055 -0.977 1.00 78.25 99 SER A C 1
ATOM 740 O O . SER A 1 99 ? -12.991 -11.104 -0.211 1.00 78.25 99 SER A O 1
ATOM 742 N N . VAL A 1 100 ? -13.234 -13.289 -0.652 1.00 77.88 100 VAL A N 1
ATOM 743 C CA . VAL A 1 100 ? -13.560 -13.690 0.711 1.00 77.88 100 VAL A CA 1
ATOM 744 C C . VAL A 1 100 ? -12.465 -14.650 1.122 1.00 77.88 100 VAL A C 1
ATOM 746 O O . VAL A 1 100 ? -12.340 -15.734 0.553 1.00 77.88 100 VAL A O 1
ATOM 749 N N . GLN A 1 101 ? -11.640 -14.218 2.065 1.00 74.38 101 GLN A N 1
ATOM 750 C CA . GLN A 1 101 ? -10.579 -15.037 2.618 1.00 74.38 101 GLN A CA 1
ATOM 751 C C . GLN A 1 101 ? -11.111 -15.652 3.912 1.00 74.38 101 GLN A C 1
ATOM 753 O O . GLN A 1 101 ? -11.282 -14.964 4.919 1.00 74.38 101 GLN A O 1
ATOM 758 N N . ALA A 1 102 ? -11.398 -16.950 3.868 1.00 69.88 102 ALA A N 1
ATOM 759 C CA . ALA A 1 102 ? -11.636 -17.748 5.060 1.00 69.88 102 ALA A CA 1
ATOM 760 C C . ALA A 1 102 ? -10.336 -18.479 5.393 1.00 69.88 102 ALA A C 1
ATOM 762 O O . ALA A 1 102 ? -9.900 -19.348 4.636 1.00 69.88 102 ALA A O 1
ATOM 763 N N . ASP A 1 103 ? -9.704 -18.126 6.509 1.00 60.66 103 ASP A N 1
ATOM 764 C CA . ASP A 1 103 ? -8.620 -18.941 7.041 1.00 60.66 103 ASP A CA 1
ATOM 765 C C . ASP A 1 103 ? -9.253 -20.140 7.754 1.00 60.66 103 ASP A C 1
ATOM 767 O O . ASP A 1 103 ? -9.697 -20.082 8.905 1.00 60.66 103 ASP A O 1
ATOM 771 N N . HIS A 1 104 ? -9.387 -21.249 7.026 1.00 50.41 104 HIS A N 1
ATOM 772 C CA . HIS A 1 104 ? -9.610 -22.539 7.659 1.00 50.41 104 HIS A CA 1
ATOM 773 C C . HIS A 1 104 ? -8.294 -22.939 8.298 1.00 50.41 104 HIS A C 1
ATOM 775 O O . HIS A 1 104 ? -7.446 -23.532 7.637 1.00 50.41 104 HIS A O 1
ATOM 781 N N . GLY A 1 105 ? -8.139 -22.570 9.572 1.00 48.16 105 GLY A N 1
ATOM 782 C CA . GLY A 1 105 ? -6.968 -22.872 10.376 1.00 48.16 105 GLY A CA 1
ATOM 783 C C . GLY A 1 105 ? -6.542 -24.322 10.187 1.00 48.16 105 GLY A C 1
ATOM 784 O O . GLY A 1 105 ? -7.091 -25.238 10.807 1.00 48.16 105 GLY A O 1
ATOM 785 N N . VAL A 1 106 ? -5.535 -24.528 9.337 1.00 48.06 106 VAL A N 1
ATOM 786 C CA . VAL A 1 106 ? -4.781 -25.770 9.299 1.00 48.06 106 VAL A CA 1
ATOM 787 C C . VAL A 1 106 ? -3.991 -25.750 10.590 1.00 48.06 106 VAL A C 1
ATOM 789 O O . VAL A 1 106 ? -2.882 -25.227 10.677 1.00 48.06 106 VAL A O 1
ATOM 792 N N . ARG A 1 107 ? -4.608 -26.307 11.633 1.00 49.16 107 ARG A N 1
ATOM 793 C CA . ARG A 1 107 ? -3.899 -26.838 12.784 1.00 49.16 107 ARG A CA 1
ATOM 794 C C . ARG A 1 107 ? -2.941 -27.879 12.220 1.00 49.16 107 ARG A C 1
ATOM 796 O O . ARG A 1 107 ? -3.298 -29.046 12.082 1.00 49.16 107 ARG A O 1
ATOM 803 N N . ARG A 1 108 ? -1.733 -27.445 11.853 1.00 47.44 108 ARG A N 1
ATOM 804 C CA . ARG A 1 108 ? -0.577 -28.324 11.744 1.00 47.44 108 ARG A CA 1
ATOM 805 C C . ARG A 1 108 ? -0.304 -28.797 13.168 1.00 47.44 108 ARG A C 1
ATOM 807 O O . ARG A 1 108 ? 0.420 -28.164 13.927 1.00 47.44 108 ARG A O 1
ATOM 814 N N . LEU A 1 109 ? -1.035 -29.836 13.556 1.00 53.09 109 LEU A N 1
ATOM 815 C CA . LEU A 1 109 ? -0.654 -30.697 14.652 1.00 53.09 109 LEU A CA 1
ATOM 816 C C . LEU A 1 109 ? 0.465 -31.593 14.115 1.00 53.09 109 LEU A C 1
ATOM 818 O O . LEU A 1 109 ? 0.291 -32.184 13.046 1.00 53.09 109 LEU A O 1
ATOM 822 N N . LEU A 1 110 ? 1.517 -31.710 14.928 1.00 55.75 110 LEU A N 1
ATOM 823 C CA . LEU A 1 110 ? 2.715 -32.550 14.794 1.00 55.75 110 LEU A CA 1
ATOM 824 C C . LEU A 1 110 ? 3.873 -31.918 14.006 1.00 55.75 110 LEU A C 1
ATOM 826 O O . LEU A 1 110 ? 3.743 -31.667 12.787 1.00 55.75 110 LEU A O 1
#

Nearest PDB structures (foldseek):
  5onu-assembly1_C  TM=8.239E-01  e=4.408E-02  Vibrio cholerae
  1qd5-assembly1_A  TM=5.466E-01  e=2.640E-01  Escherichia coli
  1ilz-assembly1_A  TM=5.578E-01  e=6.649E-01  Escherichia coli
  4y25-assembly1_A  TM=4.515E-01  e=5.592E-01  Escherichia coli K-12
  5hlm-assembly1_A  TM=4.469E-01  e=1.675E+00  Gallus gallus

Secondary structure (DSSP, 8-state):
-----EEEEEEEEEETTEEEEEEEEEETTTTEEEEEEEEEEE-SS-EEEEEEEEETTTTEEEEEEEEEEEEETTEEEEEEEEEEEETTS--EEEEEEEEEEE--------

Sequence (110 aa):
MANSRVSAFHVKYEGGPLFVALGYQDDELTNEKYTRIGASYDLGVAKLLGTYGRAKNADVDEWSVGADVPVATNLVVSVGYAQSKQ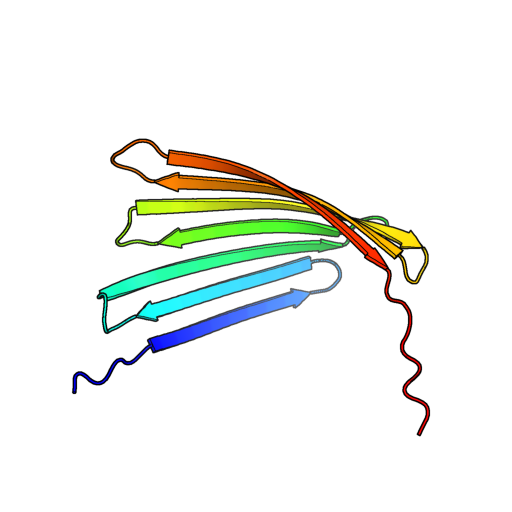DGGKAERGGCLRSVQADHGVRRLL

pLDDT: mean 78.77, std 14.59, range [44.94, 94.5]

Foldseek 3Di:
DDPWDKDKDKDWDDDPQKIKMWIWIQTPVVRKIKIKIKIWGCPVQKIKIKMWMATPVQRKIKIKIKMWGCPDPQKIWIWMWIWIDTPPDDDTDIDIDTDIGGPPDPPPDD

Organism: NCBI:txid247482

Solvent-accessible surface area (backbone atoms only — not comparable to full-atom values): 6010 Å² total; per-residue (Å²): 132,85,86,71,52,74,50,73,50,73,51,75,47,81,58,86,53,40,35,40,36,42,38,42,36,44,31,66,73,78,69,37,41,40,39,36,38,38,38,36,41,50,70,86,68,36,34,41,37,39,38,42,33,41,32,72,76,6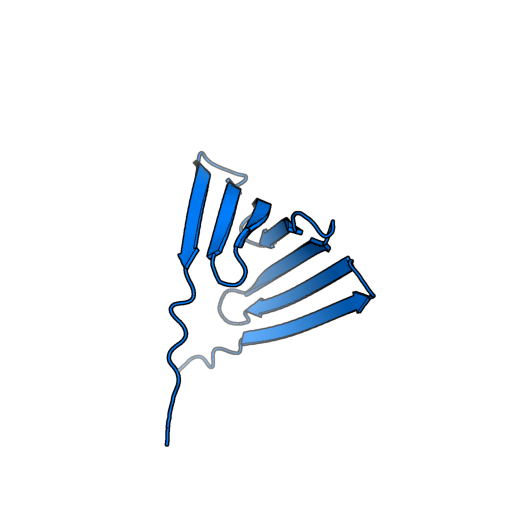1,48,29,43,34,39,34,42,34,38,36,32,64,82,44,101,47,31,35,44,36,44,30,42,34,38,37,43,44,66,91,66,93,50,76,60,70,44,77,48,71,49,74,50,66,61,75,77,77,76,80,74,131

InterPro domains:
  IPR023614 Porin domain superfamily [G3DSA:2.40.160.10] (1-106)
  IPR033900 Porin domain, Gram-negative type [PF13609] (5-91)

Mean predicted aligned error: 9.66 Å

Radius of gyration: 17.74 Å; Cα contacts (8 Å, |Δi|>4): 246; chains: 1; bounding box: 40×39×42 Å